Protein AF-A0A3C0C1L2-F1 (afdb_monomer_lite)

Foldseek 3Di:
DPPQADVPRCPHPVNCVVVDDPPDPPDDDDDDDDDDDDDDAQDWDWDQDPVRDIAIEGEHHPVQDQDDPVVLVVVCVVQVVVRYGYDDNSHDHPPDDDPCVVVVHDPDDPVPDDPCVVDVDDVVVVVVVVVVD

Radius of gyration: 28.8 Å; chains: 1; bounding box: 70×35×62 Å

pLDDT: mean 88.59, std 9.12, range [54.28, 97.5]

Sequence (133 aa):
VTFNDHEGSTKSYLSTRESKREAIYTDYIAPFKEIEVSYEEGTTIEVDLHDGGRVILRKSDDNYSPQSRGDSIKDIRSATEKGELLTGLLYIDESQHDFADTENMIDAPLNSIDHKTLCPGKKALKNLLDSYR

Secondary structure (DSSP, 8-state):
--SS-STT-TTSHHHHHHT---S------PPPPP------TT-EEEEE-TTS-EEEEEE--TT--TT-HHHHHHHHHHHHHTTEEEES-----TTS--HHHHTT--SS-GGG--HHHH--HHHHHHHHHHHT-

Structure (mmCIF, N/CA/C/O backbone):
data_AF-A0A3C0C1L2-F1
#
_entry.id   AF-A0A3C0C1L2-F1
#
loop_
_atom_site.group_PDB
_atom_site.id
_atom_site.type_symbol
_atom_site.label_atom_id
_atom_site.label_alt_id
_atom_site.label_comp_id
_atom_site.label_asym_id
_atom_site.label_entity_id
_atom_site.label_seq_id
_atom_site.pdbx_PDB_ins_code
_atom_site.Cartn_x
_atom_site.Cartn_y
_atom_site.Cartn_z
_atom_site.occupancy
_atom_site.B_iso_or_equiv
_atom_site.auth_seq_id
_atom_site.auth_comp_id
_atom_site.auth_asym_id
_atom_site.auth_atom_id
_atom_site.pdbx_PDB_model_num
ATOM 1 N N . VAL A 1 1 ? 48.120 0.028 11.364 1.00 54.28 1 VAL A N 1
ATOM 2 C CA . VAL A 1 1 ? 46.982 0.775 11.950 1.00 54.28 1 VAL A CA 1
ATOM 3 C C . VAL A 1 1 ? 47.553 1.850 12.868 1.00 54.28 1 VAL A C 1
ATOM 5 O O . VAL A 1 1 ? 47.514 1.701 14.071 1.00 54.28 1 VAL A O 1
ATOM 8 N N . THR A 1 2 ? 48.242 2.852 12.320 1.00 58.12 2 THR A N 1
ATOM 9 C CA . THR A 1 2 ? 49.124 3.728 13.129 1.00 58.12 2 THR A CA 1
ATOM 10 C C . THR A 1 2 ? 48.890 5.213 12.894 1.00 58.12 2 THR A C 1
ATOM 12 O O . THR A 1 2 ? 49.138 6.010 13.784 1.00 58.12 2 THR A O 1
ATOM 15 N N . PHE A 1 3 ? 48.361 5.605 11.734 1.00 65.69 3 PHE A N 1
ATOM 16 C CA . PHE A 1 3 ? 48.159 7.022 11.420 1.00 65.69 3 PHE A CA 1
ATOM 17 C C . PHE A 1 3 ? 46.914 7.646 12.060 1.00 65.69 3 PHE A C 1
ATOM 19 O O . PHE A 1 3 ? 46.821 8.863 12.111 1.00 65.69 3 PHE A O 1
ATOM 26 N N . ASN A 1 4 ? 45.956 6.839 12.523 1.00 71.31 4 ASN A N 1
ATOM 27 C CA . ASN A 1 4 ? 44.658 7.330 12.998 1.00 71.31 4 ASN A CA 1
ATOM 28 C C . ASN A 1 4 ? 44.306 6.833 14.410 1.00 71.31 4 ASN A C 1
ATOM 30 O O . ASN A 1 4 ? 43.147 6.882 14.804 1.00 71.31 4 ASN A O 1
ATOM 34 N N . ASP A 1 5 ? 45.291 6.321 15.154 1.00 77.19 5 ASP A N 1
ATOM 35 C CA . ASP A 1 5 ? 45.087 5.751 16.489 1.00 77.19 5 ASP A CA 1
ATOM 36 C C . ASP A 1 5 ? 45.658 6.688 17.563 1.00 77.19 5 ASP A C 1
ATOM 38 O O . ASP A 1 5 ? 46.775 6.512 18.043 1.00 77.19 5 ASP A O 1
ATOM 42 N N . HIS A 1 6 ? 44.912 7.751 17.871 1.00 83.06 6 HIS A N 1
ATOM 43 C CA . HIS A 1 6 ? 45.256 8.745 18.890 1.00 83.06 6 HIS A CA 1
ATOM 44 C C . HIS A 1 6 ? 44.002 9.239 19.626 1.00 83.06 6 HIS A C 1
ATOM 46 O O . HIS A 1 6 ? 42.886 9.143 19.100 1.00 83.06 6 HIS A O 1
ATOM 52 N N . GLU A 1 7 ? 44.191 9.810 20.822 1.00 69.88 7 GLU A N 1
ATOM 53 C CA . GLU A 1 7 ? 43.139 10.517 21.565 1.00 69.88 7 GLU A CA 1
ATOM 54 C C . GLU A 1 7 ? 42.550 11.619 20.671 1.00 69.88 7 GLU A C 1
ATOM 56 O O . GLU A 1 7 ? 43.255 12.521 20.218 1.00 69.88 7 GLU A O 1
ATOM 61 N N . GLY A 1 8 ? 41.270 11.487 20.319 1.00 75.19 8 GLY A N 1
ATOM 62 C CA . GLY A 1 8 ? 40.545 12.417 19.447 1.00 75.19 8 GLY A CA 1
ATOM 63 C C . GLY A 1 8 ? 40.204 11.895 18.047 1.00 75.19 8 GLY A C 1
ATOM 64 O O . GLY A 1 8 ? 39.376 12.507 17.375 1.00 75.19 8 GLY A O 1
ATOM 65 N N . SER A 1 9 ? 40.764 10.766 17.593 1.00 81.75 9 SER A N 1
ATOM 66 C CA . SER A 1 9 ? 40.323 10.164 16.326 1.00 81.75 9 SER A CA 1
ATOM 67 C C . SER A 1 9 ? 39.068 9.312 16.516 1.00 81.75 9 SER A C 1
ATOM 69 O O . SER A 1 9 ? 39.072 8.351 17.288 1.00 81.75 9 SER A O 1
ATOM 71 N N . THR A 1 10 ? 38.023 9.595 15.732 1.00 80.75 10 THR A N 1
ATOM 72 C CA . THR A 1 10 ? 36.777 8.802 15.657 1.00 80.75 10 THR A CA 1
ATOM 73 C C . THR A 1 10 ? 36.950 7.450 14.957 1.00 80.75 10 THR A C 1
ATOM 75 O O . THR A 1 10 ? 36.008 6.668 14.858 1.00 80.75 10 THR A O 1
ATOM 78 N N . LYS A 1 11 ? 38.157 7.174 14.448 1.00 80.06 11 LYS A N 1
ATOM 79 C CA . LYS A 1 11 ? 38.546 5.909 13.810 1.00 80.06 11 LYS A CA 1
ATOM 80 C C . LYS A 1 11 ? 39.668 5.191 14.571 1.00 80.06 11 LYS A C 1
ATOM 82 O O . LYS A 1 11 ? 40.217 4.219 14.056 1.00 80.06 11 LYS A O 1
ATOM 87 N N . SER A 1 12 ? 40.013 5.671 15.768 1.00 83.31 12 SER A N 1
ATOM 88 C CA . SER A 1 12 ? 40.947 4.994 16.673 1.00 83.31 12 SER A CA 1
ATOM 89 C C . SER A 1 12 ? 40.349 3.695 17.212 1.00 83.31 12 SER A C 1
ATOM 91 O O . SER A 1 12 ? 39.126 3.494 17.220 1.00 83.31 12 SER A O 1
ATOM 93 N N . TYR A 1 13 ? 41.211 2.811 17.709 1.00 80.94 13 TYR A N 1
ATOM 94 C CA . TYR A 1 13 ? 40.775 1.589 18.376 1.00 80.94 13 TYR A CA 1
ATOM 95 C C . TYR A 1 13 ? 39.965 1.907 19.641 1.00 80.94 13 TYR A C 1
ATOM 97 O O . TYR A 1 13 ? 38.911 1.312 19.871 1.00 80.94 13 TYR A O 1
ATOM 105 N N . LEU A 1 14 ? 40.417 2.898 20.421 1.00 81.94 14 LEU A N 1
ATOM 106 C CA . LEU A 1 14 ? 39.719 3.399 21.610 1.00 81.94 14 LEU A CA 1
ATOM 107 C C . LEU A 1 14 ? 38.315 3.915 21.269 1.00 81.94 14 LEU A C 1
ATOM 109 O O . LEU A 1 14 ? 37.346 3.443 21.860 1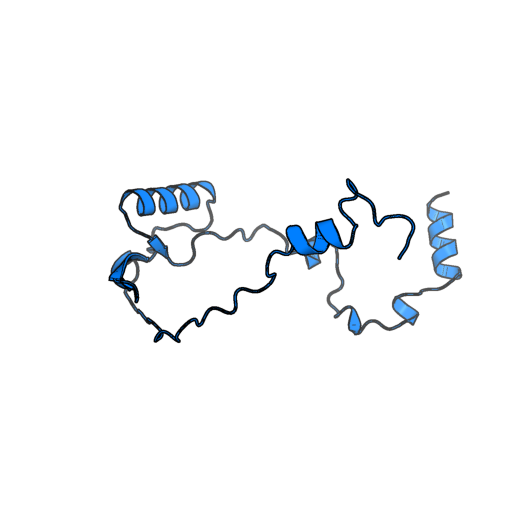.00 81.94 14 LEU A O 1
ATOM 113 N N . SER A 1 15 ? 38.187 4.780 20.257 1.00 81.25 15 SER A N 1
ATOM 114 C CA . SER A 1 15 ? 36.886 5.313 19.830 1.00 81.25 15 SER A CA 1
ATOM 115 C C . SER A 1 15 ? 35.956 4.224 19.292 1.00 81.25 15 SER A C 1
ATOM 117 O O . SER A 1 15 ? 34.776 4.213 19.638 1.00 81.25 15 SER A O 1
ATOM 119 N N . THR A 1 16 ? 36.479 3.264 18.521 1.00 80.38 16 THR A N 1
ATOM 120 C CA . THR A 1 16 ? 35.698 2.122 18.011 1.00 80.38 16 THR A CA 1
ATOM 121 C C . THR A 1 16 ? 35.188 1.236 19.148 1.00 80.38 16 THR A C 1
ATOM 123 O O . THR A 1 16 ? 34.068 0.737 19.082 1.00 80.38 16 THR A O 1
ATOM 126 N N . ARG A 1 17 ? 35.991 1.039 20.201 1.00 79.06 17 ARG A N 1
ATOM 127 C CA . ARG A 1 17 ? 35.627 0.227 21.367 1.00 79.06 17 ARG A CA 1
ATOM 128 C C . ARG A 1 17 ? 34.609 0.927 22.268 1.00 79.06 17 ARG A C 1
ATOM 130 O O . ARG A 1 17 ? 33.657 0.281 22.687 1.00 79.06 17 ARG A O 1
ATOM 137 N N . GLU A 1 18 ? 34.793 2.214 22.555 1.00 82.25 18 GLU A N 1
ATOM 138 C CA . GLU A 1 18 ? 33.863 3.004 23.382 1.00 82.25 18 GLU A CA 1
ATOM 139 C C . GLU A 1 18 ? 32.547 3.303 22.659 1.00 82.25 18 GLU A C 1
ATOM 141 O O . GLU A 1 18 ? 31.484 3.308 23.271 1.00 82.25 18 GLU A O 1
ATOM 146 N N . SER A 1 19 ? 32.601 3.487 21.338 1.00 76.25 19 SER A N 1
ATOM 147 C CA . SER A 1 19 ? 31.424 3.726 20.492 1.00 76.25 19 SER A CA 1
ATOM 148 C C . SER A 1 19 ? 30.836 2.436 19.925 1.00 76.25 19 SER A C 1
ATOM 150 O O . SER A 1 19 ? 29.974 2.498 19.044 1.00 76.25 19 SER A O 1
ATOM 152 N N . LYS A 1 20 ? 31.299 1.266 20.392 1.00 71.06 20 LYS A N 1
ATOM 153 C CA . LYS A 1 20 ? 30.791 -0.031 19.952 1.00 71.06 20 LYS A CA 1
ATOM 154 C C . LYS A 1 20 ? 29.338 -0.158 20.394 1.00 71.06 20 LYS A C 1
ATOM 156 O O . LYS A 1 20 ? 29.038 -0.567 21.510 1.00 71.06 20 LYS A O 1
ATOM 161 N N . ARG A 1 21 ? 28.429 0.182 19.489 1.00 69.81 21 ARG A N 1
ATOM 162 C CA . ARG A 1 21 ? 27.023 -0.191 19.589 1.00 69.81 21 ARG A CA 1
ATOM 163 C C . ARG A 1 21 ? 26.896 -1.574 18.984 1.00 69.81 21 ARG A C 1
ATOM 165 O O . ARG A 1 21 ? 27.366 -1.814 17.873 1.00 69.81 21 ARG A O 1
ATOM 172 N N . GLU A 1 22 ? 26.327 -2.494 19.741 1.00 69.12 22 GLU A N 1
ATOM 173 C CA . GLU A 1 22 ? 25.995 -3.813 19.230 1.00 69.12 22 GLU A CA 1
ATOM 174 C C . GLU A 1 22 ? 25.051 -3.639 18.032 1.00 69.12 22 GLU A C 1
ATOM 176 O O . GLU A 1 22 ? 23.989 -3.034 18.152 1.00 69.12 22 GLU A O 1
ATOM 181 N N . ALA A 1 23 ? 25.495 -4.062 16.843 1.00 65.88 23 ALA A N 1
ATOM 182 C CA . ALA A 1 23 ? 24.755 -3.843 15.598 1.00 65.88 23 ALA A CA 1
ATOM 183 C C . ALA A 1 23 ? 23.477 -4.693 15.526 1.00 65.88 23 ALA A C 1
ATOM 185 O O . ALA A 1 23 ? 22.578 -4.389 14.747 1.00 65.88 23 ALA A O 1
ATOM 186 N N . ILE A 1 24 ? 23.418 -5.765 16.319 1.00 64.44 24 ILE A N 1
ATOM 187 C CA . ILE A 1 24 ? 22.338 -6.744 16.318 1.00 64.44 24 ILE A CA 1
ATOM 188 C C . ILE A 1 24 ? 21.998 -7.054 17.772 1.00 64.44 24 ILE A C 1
ATOM 190 O O . ILE A 1 24 ? 22.682 -7.841 18.423 1.00 64.44 24 ILE A O 1
ATOM 194 N N . TYR A 1 25 ? 20.920 -6.456 18.271 1.00 63.50 25 TYR A N 1
ATOM 195 C CA . TYR A 1 25 ? 20.212 -7.028 19.409 1.00 63.50 25 TYR A CA 1
ATOM 196 C C . TYR A 1 25 ? 19.538 -8.302 18.905 1.00 63.50 25 TYR A C 1
ATOM 198 O O . TYR A 1 25 ? 18.604 -8.242 18.108 1.00 63.50 25 TYR A O 1
ATOM 206 N N . THR A 1 26 ? 20.063 -9.461 19.301 1.00 67.12 26 THR A N 1
ATOM 207 C CA . THR A 1 26 ? 19.410 -10.738 18.995 1.00 67.12 26 THR A CA 1
ATOM 208 C C . THR A 1 26 ? 18.278 -10.908 19.997 1.00 67.12 26 THR A C 1
ATOM 210 O O . THR A 1 26 ? 18.479 -11.467 21.071 1.00 67.12 26 THR A O 1
ATOM 213 N N . ASP A 1 27 ? 17.120 -10.337 19.680 1.00 70.81 27 ASP A N 1
ATOM 214 C CA . ASP A 1 27 ? 15.913 -10.484 20.486 1.00 70.81 27 ASP A CA 1
ATOM 215 C C . ASP A 1 27 ? 15.098 -11.689 19.997 1.00 70.81 27 ASP A C 1
ATOM 217 O O . ASP A 1 27 ? 15.067 -11.999 18.800 1.00 70.81 27 ASP A O 1
ATOM 221 N N . TYR A 1 28 ? 14.466 -12.404 20.923 1.00 78.19 28 TYR A N 1
ATOM 222 C CA . TYR A 1 28 ? 13.633 -13.555 20.592 1.00 78.19 28 TYR A CA 1
ATOM 223 C C . TYR A 1 28 ? 12.200 -13.089 20.346 1.00 78.19 28 TYR A C 1
ATOM 225 O O . TYR A 1 28 ? 11.452 -12.802 21.278 1.00 78.19 28 TYR A O 1
ATOM 233 N N . ILE A 1 29 ? 11.801 -13.058 19.077 1.00 78.50 29 ILE A N 1
ATOM 234 C CA . ILE A 1 29 ? 10.414 -12.807 18.688 1.00 78.50 29 ILE A CA 1
ATOM 235 C C . ILE A 1 29 ? 9.698 -14.158 18.644 1.00 78.50 29 ILE A C 1
ATOM 237 O O . ILE A 1 29 ? 9.932 -14.968 17.744 1.00 78.50 29 ILE A O 1
ATOM 241 N N . ALA A 1 30 ? 8.849 -14.423 19.638 1.00 84.19 30 ALA A N 1
ATOM 242 C CA . ALA A 1 30 ? 8.027 -15.627 19.655 1.00 84.19 30 ALA A CA 1
ATOM 243 C C . ALA A 1 30 ? 7.059 -15.632 18.453 1.00 84.19 30 ALA A C 1
ATOM 245 O O . ALA A 1 30 ? 6.527 -14.580 18.092 1.00 84.19 30 ALA A O 1
ATOM 246 N N . PRO A 1 31 ? 6.794 -16.794 17.831 1.00 85.62 31 PRO A N 1
ATOM 247 C CA . PRO A 1 31 ? 5.808 -16.876 16.765 1.00 85.62 31 PRO A CA 1
ATOM 248 C C . PRO A 1 31 ? 4.405 -16.628 17.330 1.00 85.62 31 PRO A C 1
ATOM 250 O O . PRO A 1 31 ? 3.985 -17.281 18.288 1.00 85.62 31 PRO A O 1
ATOM 253 N N . PHE A 1 32 ? 3.665 -15.717 16.707 1.00 88.88 32 PHE A N 1
ATOM 254 C CA . PHE A 1 32 ? 2.239 -15.536 16.958 1.00 88.88 32 PHE A CA 1
ATOM 255 C C . PHE A 1 32 ? 1.412 -16.372 15.973 1.00 88.88 32 PHE A C 1
ATOM 257 O O . PHE A 1 32 ? 1.877 -16.709 14.884 1.00 88.88 32 PHE A O 1
ATOM 264 N N . LYS A 1 33 ? 0.191 -16.748 16.368 1.00 91.19 33 LYS A N 1
ATOM 265 C CA . LYS A 1 33 ? -0.755 -17.421 15.464 1.00 91.19 33 LYS A CA 1
ATOM 266 C C . LYS A 1 33 ? -1.339 -16.396 14.500 1.00 91.19 33 LYS A C 1
ATOM 268 O O . LYS A 1 33 ? -1.666 -15.309 14.934 1.00 91.19 33 LYS A O 1
ATOM 273 N N . GLU A 1 34 ? -1.524 -16.745 13.237 1.00 93.12 34 GLU A N 1
ATOM 274 C CA . GLU A 1 34 ? -2.203 -15.857 12.292 1.00 93.12 34 GLU A CA 1
ATOM 275 C C . GLU A 1 34 ? -3.634 -15.528 12.755 1.00 93.12 34 GLU A C 1
ATOM 277 O O . GLU A 1 34 ? -4.342 -16.393 13.279 1.00 93.12 34 GLU A O 1
ATOM 282 N N . ILE A 1 35 ? -4.034 -14.266 12.579 1.00 94.12 35 ILE A N 1
ATOM 283 C CA . ILE A 1 35 ? -5.401 -13.792 12.799 1.00 94.12 35 ILE A CA 1
ATOM 284 C C . ILE A 1 35 ? -6.035 -13.620 11.421 1.00 94.12 35 ILE A C 1
ATOM 286 O O . ILE A 1 35 ? -5.658 -12.720 10.674 1.00 94.12 35 ILE A O 1
ATOM 290 N N . GLU A 1 36 ? -7.005 -14.468 11.098 1.00 94.88 36 GLU A N 1
ATOM 291 C CA . GLU A 1 36 ? -7.755 -14.407 9.845 1.00 94.88 36 GLU A CA 1
ATOM 292 C C . GLU A 1 36 ? -9.197 -13.973 10.127 1.00 94.88 36 GLU A C 1
ATOM 294 O O . GLU A 1 36 ? -9.847 -14.485 11.041 1.00 94.88 36 GLU A O 1
ATOM 299 N N . VAL A 1 37 ? -9.700 -13.015 9.347 1.00 94.75 37 VAL A N 1
ATOM 300 C CA . VAL A 1 37 ? -11.068 -12.502 9.464 1.00 94.75 37 VAL A CA 1
ATOM 301 C C . VAL A 1 37 ? -11.706 -12.370 8.088 1.00 94.75 37 VAL A C 1
ATOM 303 O O . VAL A 1 37 ? -11.074 -11.929 7.131 1.00 94.75 37 VAL A O 1
ATOM 306 N N . SER A 1 38 ? -12.985 -12.726 7.999 1.00 94.31 38 SER A N 1
ATOM 307 C CA . SER A 1 38 ? -13.813 -12.546 6.808 1.00 94.31 38 SER A CA 1
ATOM 308 C C . SER A 1 38 ? -15.140 -11.933 7.229 1.00 94.31 38 SER A C 1
ATOM 310 O O . SER A 1 38 ? -15.756 -12.382 8.195 1.00 94.31 38 SER A O 1
ATOM 312 N N . TYR A 1 39 ? -15.535 -10.863 6.549 1.00 95.12 39 TYR A N 1
ATOM 313 C CA . TYR A 1 39 ? -16.704 -10.066 6.888 1.00 95.12 39 TYR A CA 1
ATOM 314 C C . TYR A 1 39 ? -17.258 -9.364 5.647 1.00 95.12 39 TYR A C 1
ATOM 316 O O . TYR A 1 39 ? -16.566 -9.173 4.632 1.00 95.12 39 TYR A O 1
ATOM 324 N N . GLU A 1 40 ? -18.540 -9.031 5.737 1.00 94.88 40 GLU A N 1
ATOM 325 C CA . GLU A 1 40 ? -19.325 -8.506 4.629 1.00 94.88 40 GLU A CA 1
ATOM 326 C C . GLU A 1 40 ? -18.897 -7.091 4.250 1.00 94.88 40 GLU A C 1
ATOM 328 O O . GLU A 1 40 ? -18.364 -6.319 5.053 1.00 94.88 40 GLU A O 1
ATOM 333 N N . GLU A 1 41 ? -19.135 -6.750 2.994 1.00 93.44 41 GLU A N 1
ATOM 334 C CA . GLU A 1 41 ? -18.868 -5.421 2.467 1.00 93.44 41 GLU A CA 1
ATOM 335 C C . GLU A 1 41 ? -19.638 -4.323 3.227 1.00 93.44 41 GLU A C 1
ATOM 337 O O . GLU A 1 41 ? -20.759 -4.538 3.687 1.00 93.44 41 GLU A O 1
ATOM 342 N N . GLY A 1 42 ? -19.010 -3.159 3.432 1.00 92.56 42 GLY A N 1
ATOM 343 C CA . GLY A 1 42 ? -19.588 -2.045 4.194 1.00 92.56 42 GLY A CA 1
ATOM 344 C C . GLY A 1 42 ? -19.763 -2.276 5.700 1.00 92.56 42 GLY A C 1
ATOM 345 O O . GLY A 1 42 ? -20.213 -1.372 6.409 1.00 92.56 42 GLY A O 1
ATOM 346 N N . THR A 1 43 ? -19.408 -3.457 6.213 1.00 95.25 43 THR A N 1
ATOM 347 C CA . THR A 1 43 ? -19.513 -3.773 7.643 1.00 95.25 43 THR A CA 1
ATOM 348 C C . THR A 1 43 ? -18.211 -3.511 8.394 1.00 95.25 43 THR A C 1
ATOM 350 O O . THR A 1 43 ? -17.142 -3.305 7.803 1.00 95.25 43 THR A O 1
ATOM 353 N N . THR A 1 44 ? -18.314 -3.494 9.723 1.00 96.31 44 THR 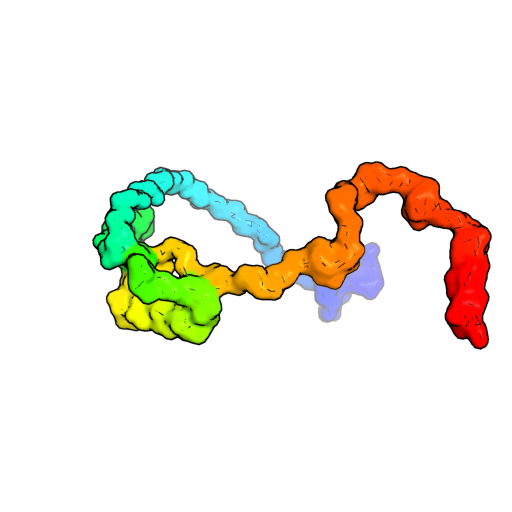A N 1
ATOM 354 C CA . THR A 1 44 ? -17.176 -3.386 10.632 1.00 96.31 44 THR A CA 1
ATOM 355 C C . THR A 1 44 ? -17.013 -4.643 11.476 1.00 96.31 44 THR A C 1
ATOM 357 O O . THR A 1 44 ? -17.991 -5.304 11.828 1.00 96.31 44 THR A O 1
ATOM 360 N N . ILE A 1 45 ? -15.767 -4.962 11.823 1.00 97.31 45 ILE A N 1
ATOM 361 C CA . ILE A 1 45 ? -15.420 -6.047 12.742 1.00 97.31 45 ILE A CA 1
ATOM 362 C C . ILE A 1 45 ? -14.354 -5.574 13.730 1.00 97.31 45 ILE A C 1
ATOM 364 O O . ILE A 1 45 ? -13.400 -4.894 13.353 1.00 97.31 45 ILE A O 1
ATOM 368 N N . GLU A 1 46 ? -14.522 -5.922 15.002 1.00 97.06 46 GLU A N 1
ATOM 369 C CA . GLU A 1 46 ? -13.502 -5.728 16.033 1.00 97.06 46 GLU A CA 1
ATOM 370 C C . GLU A 1 46 ? -12.588 -6.958 16.067 1.00 97.06 46 GLU A C 1
ATOM 372 O O . GLU A 1 46 ? -13.064 -8.094 16.083 1.00 97.06 46 GLU A O 1
ATOM 377 N N . VAL A 1 47 ? -11.276 -6.728 16.043 1.00 96.56 47 VAL A N 1
ATOM 378 C CA . VAL A 1 47 ? -10.249 -7.771 16.013 1.00 96.56 47 VAL A CA 1
ATOM 379 C C . VAL A 1 47 ? -9.301 -7.574 17.189 1.00 96.56 47 VAL A C 1
ATOM 381 O O . VAL A 1 47 ? -8.653 -6.531 17.309 1.00 96.56 47 VAL A O 1
ATOM 384 N N . ASP A 1 48 ? -9.213 -8.593 18.041 1.00 95.69 48 ASP A N 1
ATOM 385 C CA . ASP A 1 48 ? -8.266 -8.646 19.153 1.00 95.69 48 ASP A CA 1
ATOM 386 C C . ASP A 1 48 ? -6.863 -9.005 18.644 1.00 95.69 48 ASP A C 1
ATOM 388 O O . ASP A 1 48 ? -6.668 -10.015 17.966 1.00 95.69 48 ASP A O 1
ATOM 392 N N . LEU A 1 49 ? -5.873 -8.189 18.996 1.00 93.75 49 LEU A N 1
ATOM 393 C CA . LEU A 1 49 ? -4.463 -8.409 18.691 1.00 93.75 49 LEU A CA 1
ATOM 394 C C . LEU A 1 49 ? -3.790 -9.262 19.774 1.00 93.75 49 LEU A C 1
ATOM 396 O O . LEU A 1 49 ? -4.245 -9.359 20.915 1.00 93.75 49 LEU A O 1
ATOM 400 N N . HIS A 1 50 ? -2.650 -9.864 19.434 1.00 90.94 50 HIS A N 1
ATOM 401 C CA . HIS A 1 50 ? -1.918 -10.754 20.345 1.00 90.94 50 HIS A CA 1
ATOM 402 C C . HIS A 1 50 ? -1.416 -10.088 21.630 1.00 90.94 50 HIS A C 1
ATOM 404 O O . HIS A 1 50 ? -1.222 -10.771 22.633 1.00 90.94 50 HIS A O 1
ATOM 410 N N . ASP A 1 51 ? -1.186 -8.779 21.598 1.00 88.19 51 ASP A N 1
ATOM 411 C CA . ASP A 1 51 ? -0.705 -7.971 22.719 1.00 88.19 51 ASP A CA 1
ATOM 412 C C . ASP A 1 51 ? -1.845 -7.403 23.586 1.00 88.19 51 ASP A C 1
ATOM 414 O O . ASP A 1 51 ? -1.594 -6.641 24.520 1.00 88.19 51 ASP A O 1
ATOM 418 N N . GLY A 1 52 ? -3.096 -7.782 23.300 1.00 87.56 52 GLY A N 1
ATOM 419 C CA . GLY A 1 52 ? -4.290 -7.263 23.968 1.00 87.56 52 GLY A CA 1
ATOM 420 C C . GLY A 1 52 ? -4.783 -5.927 23.407 1.00 87.56 52 GLY A C 1
ATOM 421 O O . GLY A 1 52 ? -5.757 -5.374 23.924 1.00 87.56 52 GLY A O 1
ATOM 422 N N . GLY A 1 53 ? -4.137 -5.402 22.359 1.00 92.81 53 GLY A N 1
ATOM 423 C CA . GLY A 1 53 ? -4.679 -4.315 21.554 1.00 92.81 53 GLY A CA 1
ATOM 424 C C . GLY A 1 53 ? -5.934 -4.749 20.799 1.00 92.81 53 GLY A C 1
ATOM 425 O O . GLY A 1 53 ? -6.195 -5.936 20.620 1.00 92.81 53 GLY A O 1
ATOM 426 N N . ARG A 1 54 ? -6.728 -3.779 20.347 1.00 95.12 54 ARG A N 1
ATOM 427 C CA . ARG A 1 54 ? -7.929 -4.029 19.541 1.00 95.12 54 ARG A CA 1
ATOM 428 C C . ARG A 1 54 ? -7.965 -3.066 18.376 1.00 95.12 54 ARG A C 1
ATOM 430 O O . ARG A 1 54 ? -7.628 -1.893 18.539 1.00 95.12 54 ARG A O 1
ATOM 437 N N . VAL A 1 55 ? -8.371 -3.563 17.216 1.00 95.69 55 VAL A N 1
ATOM 438 C CA . VAL A 1 55 ? -8.564 -2.755 16.012 1.00 95.69 55 VAL A CA 1
ATOM 439 C C . VAL A 1 55 ? -9.962 -2.971 15.467 1.00 95.69 55 VAL A C 1
ATOM 441 O O . VAL A 1 55 ? -10.471 -4.088 15.475 1.00 95.69 55 VAL A O 1
ATOM 444 N N . ILE A 1 56 ? -10.586 -1.901 14.986 1.00 97.50 56 ILE A N 1
ATOM 445 C CA . ILE A 1 56 ? -11.871 -1.982 14.296 1.00 97.50 56 ILE A CA 1
ATOM 446 C C . ILE A 1 56 ? -11.577 -1.862 12.811 1.00 97.50 56 ILE A C 1
ATOM 448 O O . ILE A 1 56 ? -11.094 -0.827 12.361 1.00 97.50 56 ILE A O 1
ATOM 452 N N . LEU A 1 57 ? -11.838 -2.917 12.052 1.00 97.38 57 LEU A N 1
ATOM 453 C CA . LEU A 1 57 ? -11.693 -2.907 10.604 1.00 97.38 57 LEU A CA 1
ATOM 454 C C . LEU A 1 57 ? -13.037 -2.560 9.974 1.00 97.38 57 LEU A C 1
ATOM 456 O O . LEU A 1 57 ? -14.060 -3.117 10.361 1.00 97.38 57 LEU A O 1
ATOM 460 N N . ARG A 1 58 ? -13.031 -1.658 8.997 1.00 96.06 58 ARG A N 1
ATOM 461 C CA . ARG A 1 58 ? -14.183 -1.280 8.181 1.00 96.06 58 ARG A CA 1
ATOM 462 C C . ARG A 1 58 ? -13.906 -1.648 6.738 1.00 96.06 58 ARG A C 1
ATOM 464 O O . ARG A 1 58 ? -12.917 -1.181 6.178 1.00 96.06 58 ARG A O 1
ATOM 471 N N . LYS A 1 59 ? -14.774 -2.433 6.112 1.00 96.25 59 LYS A N 1
ATOM 472 C CA . LYS A 1 59 ? -14.662 -2.722 4.679 1.00 96.25 59 LYS A CA 1
ATOM 473 C C . LYS A 1 59 ? -15.284 -1.583 3.881 1.00 96.25 59 LYS A C 1
ATOM 475 O O . LYS A 1 59 ? -16.322 -1.058 4.286 1.00 96.25 59 LYS A O 1
ATOM 480 N N . SER A 1 60 ? -14.642 -1.187 2.783 1.00 93.69 60 SER A N 1
ATOM 481 C CA . SER A 1 60 ? -15.248 -0.302 1.780 1.00 93.69 60 SER A CA 1
ATOM 482 C C . SER A 1 60 ? -16.611 -0.848 1.340 1.00 93.69 60 SER A C 1
ATOM 484 O O . SER A 1 60 ? -16.846 -2.048 1.462 1.00 93.69 60 SER A O 1
ATOM 486 N N . ASP A 1 61 ? -17.499 0.028 0.876 1.00 90.19 61 ASP A N 1
ATOM 487 C CA . ASP A 1 61 ? -18.820 -0.331 0.350 1.00 90.19 61 ASP A CA 1
ATOM 488 C C . ASP A 1 61 ? -18.976 0.072 -1.120 1.00 90.19 61 ASP A C 1
ATOM 490 O O . ASP A 1 61 ? -18.140 0.806 -1.646 1.00 90.19 61 ASP A O 1
ATOM 494 N N . ASP A 1 62 ? -20.066 -0.358 -1.760 1.00 87.81 62 ASP A N 1
ATOM 495 C CA . ASP A 1 62 ? -20.382 -0.068 -3.167 1.00 87.81 62 ASP A CA 1
ATOM 496 C C . ASP A 1 62 ? -20.411 1.435 -3.514 1.00 87.81 62 ASP A C 1
ATOM 498 O O . ASP A 1 62 ? -20.302 1.808 -4.684 1.00 87.81 62 ASP A O 1
ATOM 502 N N . ASN A 1 63 ? -20.583 2.326 -2.530 1.00 87.88 63 ASN A N 1
ATOM 503 C CA . ASN A 1 63 ? -20.578 3.774 -2.760 1.00 87.88 63 ASN A CA 1
ATOM 504 C C . ASN A 1 63 ? -19.171 4.379 -2.676 1.00 87.88 63 ASN A C 1
ATOM 506 O O . ASN A 1 63 ? -18.994 5.564 -2.973 1.00 87.88 63 ASN A O 1
ATOM 510 N N . TYR A 1 64 ? -18.175 3.600 -2.257 1.00 89.56 64 TYR A N 1
ATOM 511 C CA . TYR A 1 64 ? -16.790 4.030 -2.189 1.00 89.56 64 TYR A CA 1
ATOM 512 C C . TYR A 1 64 ? -16.180 4.081 -3.594 1.00 89.56 64 TYR A C 1
ATOM 514 O O . TYR A 1 64 ? -16.106 3.075 -4.297 1.00 89.56 64 TYR A O 1
ATOM 522 N N . SER A 1 65 ? -15.697 5.257 -4.001 1.00 90.12 65 SER A N 1
ATOM 523 C CA . SER A 1 65 ? -15.010 5.424 -5.284 1.00 90.12 65 SER A CA 1
ATOM 524 C C . SER A 1 65 ? -13.489 5.442 -5.095 1.00 90.12 65 SER A C 1
ATOM 526 O O . SER A 1 65 ? -12.957 6.423 -4.567 1.00 90.12 65 SER A O 1
ATOM 528 N N . PRO A 1 66 ? -12.751 4.426 -5.582 1.00 93.56 66 PRO A N 1
ATOM 529 C CA . PRO A 1 66 ? -11.297 4.368 -5.448 1.00 93.56 66 PRO A CA 1
ATOM 530 C C . PRO A 1 66 ? -10.557 5.252 -6.467 1.00 93.56 66 PRO A C 1
ATOM 532 O O . PRO A 1 66 ? -9.333 5.281 -6.473 1.00 93.56 66 PRO A O 1
ATOM 535 N N . GLN A 1 67 ? -11.256 5.972 -7.349 1.00 94.31 67 GLN A N 1
ATOM 536 C CA . GLN A 1 67 ? -10.618 6.763 -8.414 1.00 94.31 67 GLN A CA 1
ATOM 537 C C . GLN A 1 67 ? -10.235 8.185 -7.976 1.00 94.31 67 GLN A C 1
ATOM 539 O O . GLN A 1 67 ? -9.460 8.868 -8.644 1.00 94.31 67 GLN A O 1
ATOM 544 N N . SER A 1 68 ? -10.763 8.662 -6.846 1.00 92.75 68 SER A N 1
ATOM 545 C CA . SER A 1 68 ? -10.481 10.004 -6.333 1.00 92.75 68 SER A CA 1
ATOM 546 C C . SER A 1 68 ? -9.472 9.943 -5.195 1.00 92.75 68 SER A C 1
ATOM 548 O O . SER A 1 68 ? -9.782 9.519 -4.080 1.00 92.75 68 SER A O 1
ATOM 550 N N . ARG A 1 69 ? -8.251 10.431 -5.447 1.00 93.56 69 ARG A N 1
ATOM 551 C CA . ARG A 1 69 ? -7.193 10.503 -4.425 1.00 93.56 69 ARG A CA 1
ATOM 552 C C . ARG A 1 69 ? -7.628 11.337 -3.219 1.00 93.56 69 ARG A C 1
ATOM 554 O O . ARG A 1 69 ? -7.315 10.997 -2.080 1.00 93.56 69 ARG A O 1
ATOM 561 N N . GLY A 1 70 ? -8.325 12.443 -3.480 1.00 94.81 70 GLY A N 1
ATOM 562 C CA . GLY A 1 70 ? -8.801 13.358 -2.444 1.00 94.81 70 GLY A CA 1
ATOM 563 C C . GLY A 1 70 ? -9.832 12.702 -1.533 1.00 94.81 70 GLY A C 1
ATOM 564 O O . GLY A 1 70 ? -9.686 12.770 -0.312 1.00 94.81 70 GLY A O 1
ATOM 565 N N . ASP A 1 71 ? -10.822 12.028 -2.122 1.00 93.69 71 ASP A N 1
ATOM 566 C CA . ASP A 1 71 ? -11.864 11.336 -1.359 1.00 93.69 71 ASP A CA 1
ATOM 567 C C . ASP A 1 71 ? -11.285 10.145 -0.596 1.00 93.69 71 ASP A C 1
ATOM 569 O O . ASP A 1 71 ? -11.545 10.011 0.594 1.00 93.69 71 ASP A O 1
ATOM 573 N N . SER A 1 72 ? -10.365 9.392 -1.205 1.00 94.88 72 SER A N 1
ATOM 574 C CA . SER A 1 72 ? -9.678 8.278 -0.535 1.00 94.88 72 SER A CA 1
ATOM 575 C C . SER A 1 72 ? -8.970 8.728 0.748 1.00 94.88 72 SER A C 1
ATOM 577 O O . SER A 1 72 ? -9.153 8.152 1.819 1.00 94.88 72 SER A O 1
ATOM 579 N N . ILE A 1 73 ? -8.187 9.813 0.679 1.00 95.81 73 ILE A N 1
ATOM 580 C CA . ILE A 1 73 ? -7.495 10.366 1.855 1.00 95.81 73 ILE A CA 1
ATOM 581 C C . ILE A 1 73 ? -8.504 10.863 2.895 1.00 95.81 73 ILE A C 1
ATOM 583 O O . ILE A 1 73 ? -8.309 10.662 4.096 1.00 95.81 73 ILE A O 1
ATOM 587 N N . LYS A 1 74 ? -9.571 11.533 2.455 1.00 95.44 74 LYS A N 1
ATOM 588 C CA . LYS A 1 74 ? -10.628 12.034 3.336 1.00 95.44 74 LYS A CA 1
ATOM 589 C C . LYS A 1 74 ? -11.341 10.892 4.063 1.00 95.44 74 LYS A C 1
ATOM 591 O O . LYS A 1 74 ? -11.579 11.014 5.264 1.00 95.44 74 LYS A O 1
ATOM 596 N N . ASP A 1 75 ? -11.645 9.799 3.381 1.00 94.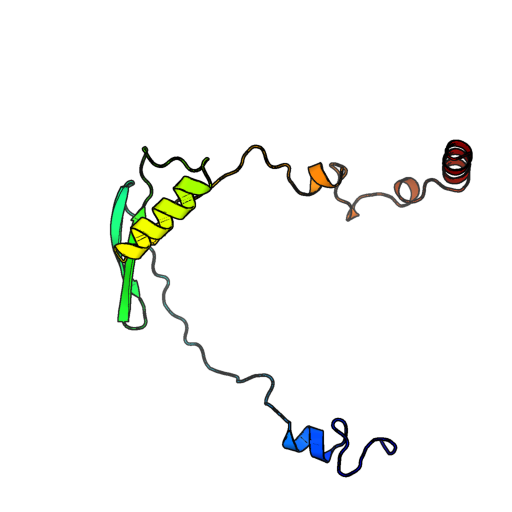69 75 ASP A N 1
ATOM 597 C CA . ASP A 1 75 ? -12.382 8.668 3.938 1.00 94.69 75 ASP A CA 1
ATOM 598 C C . ASP A 1 75 ? -11.513 7.850 4.894 1.00 94.69 75 ASP A C 1
ATOM 600 O O . ASP A 1 75 ? -11.959 7.529 5.996 1.00 94.69 75 ASP A O 1
ATOM 604 N N . ILE A 1 76 ? -10.234 7.633 4.558 1.00 95.38 76 ILE A N 1
ATOM 605 C CA . ILE A 1 76 ? -9.245 7.043 5.475 1.00 95.38 76 ILE A CA 1
ATOM 606 C C . ILE A 1 76 ? -9.153 7.868 6.762 1.00 95.38 76 ILE A C 1
ATOM 608 O O . ILE A 1 76 ? -9.188 7.319 7.867 1.00 95.38 76 ILE A O 1
ATOM 612 N N . ARG A 1 77 ? -9.068 9.199 6.641 1.00 96.38 77 ARG A N 1
ATOM 613 C CA . ARG A 1 77 ? -9.033 10.092 7.807 1.00 96.38 77 ARG A CA 1
ATOM 614 C C . ARG A 1 77 ? -10.332 10.037 8.602 1.00 96.38 77 ARG A C 1
ATOM 616 O O . ARG A 1 77 ? -10.278 9.946 9.821 1.00 96.38 77 ARG A O 1
ATOM 623 N N . SER A 1 78 ? -11.475 10.031 7.923 1.00 95.12 78 SER A N 1
ATOM 624 C CA . SER A 1 78 ? -12.793 9.965 8.562 1.00 95.12 78 SER A CA 1
ATOM 625 C C . SER A 1 78 ? -13.007 8.651 9.318 1.00 95.12 78 SER A C 1
ATOM 627 O O . SER A 1 78 ? -13.638 8.654 10.372 1.00 95.12 78 SER A O 1
ATOM 629 N N . ALA A 1 79 ? -12.493 7.531 8.803 1.00 95.25 79 ALA A N 1
ATOM 630 C CA . ALA A 1 79 ? -12.471 6.253 9.513 1.00 95.25 79 ALA A CA 1
ATOM 631 C C . ALA A 1 79 ? -11.534 6.322 10.729 1.00 95.25 79 ALA A C 1
ATOM 633 O O . ALA A 1 79 ? -11.942 6.003 11.844 1.00 95.25 79 ALA A O 1
ATOM 634 N N . THR A 1 80 ? -10.325 6.858 10.544 1.00 95.38 80 THR A N 1
ATOM 635 C CA . THR A 1 80 ? -9.335 7.010 11.623 1.00 95.38 80 THR A CA 1
ATOM 636 C C . THR A 1 80 ? -9.874 7.861 12.779 1.00 95.38 80 THR A C 1
ATOM 638 O O . THR A 1 80 ? -9.697 7.508 13.942 1.00 95.38 80 THR A O 1
ATOM 641 N N . GLU A 1 81 ? -10.585 8.953 12.484 1.00 97.00 81 GLU A N 1
ATOM 642 C CA . GLU A 1 81 ? -11.238 9.813 13.485 1.00 97.00 81 GLU A CA 1
ATOM 643 C C . GLU A 1 81 ? -12.327 9.080 14.288 1.00 97.00 81 GLU A C 1
ATOM 645 O O . GLU A 1 81 ? -12.605 9.452 15.427 1.00 97.00 81 GLU A O 1
ATOM 650 N N . LYS A 1 82 ? -12.910 8.012 13.731 1.00 96.25 82 LYS A N 1
ATOM 651 C CA . LYS A 1 82 ? -13.865 7.122 14.411 1.00 96.25 82 LYS A CA 1
ATOM 652 C C . LYS A 1 82 ? -13.188 5.957 15.141 1.00 96.25 82 LYS A C 1
ATOM 654 O O . LYS A 1 82 ? -13.881 5.165 15.771 1.00 96.25 82 LYS A O 1
ATOM 659 N N . GLY A 1 83 ? -11.860 5.842 15.071 1.00 96.25 83 GLY A N 1
ATOM 660 C CA . GLY A 1 83 ? -11.118 4.687 15.584 1.00 96.2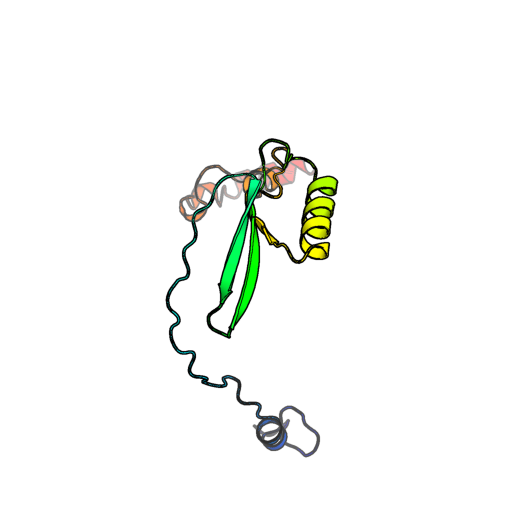5 83 GLY A CA 1
ATOM 661 C C . GLY A 1 83 ? -11.226 3.441 14.698 1.00 96.25 83 GLY A C 1
ATOM 662 O O . GLY A 1 83 ? -10.943 2.339 15.161 1.00 96.25 83 GLY A O 1
ATOM 663 N N . GLU A 1 84 ? -11.638 3.608 13.441 1.00 96.81 84 GLU A N 1
ATOM 664 C CA . GLU A 1 84 ? -11.797 2.544 12.449 1.00 96.81 84 GLU A CA 1
ATOM 665 C C . GLU A 1 84 ? -10.638 2.569 11.438 1.00 96.81 84 GLU A C 1
ATOM 667 O O . GLU A 1 84 ? -10.151 3.627 11.035 1.00 96.81 84 GLU A O 1
ATOM 672 N N . LEU A 1 85 ? -10.227 1.395 10.967 1.00 96.31 85 LEU A N 1
ATOM 673 C CA . LEU A 1 85 ? -9.293 1.213 9.861 1.00 96.31 85 LEU A CA 1
ATOM 674 C C . LEU A 1 85 ? -10.074 0.842 8.605 1.00 96.31 85 LEU A C 1
ATOM 676 O O . LEU A 1 85 ? -10.679 -0.226 8.540 1.00 96.31 85 LEU A O 1
ATOM 680 N N . LEU A 1 86 ? -10.048 1.718 7.602 1.00 96.56 86 LEU A N 1
ATOM 681 C CA . LEU A 1 86 ? -10.652 1.438 6.303 1.00 96.56 86 LEU A CA 1
ATOM 682 C C . LEU A 1 86 ? -9.827 0.383 5.549 1.00 96.56 86 LEU A C 1
ATOM 684 O O . LEU A 1 86 ? -8.606 0.487 5.450 1.00 96.56 86 LEU A O 1
ATOM 688 N N . THR A 1 87 ? -10.502 -0.622 5.002 1.00 95.38 87 THR A N 1
ATOM 689 C CA . THR A 1 87 ? -9.916 -1.772 4.305 1.00 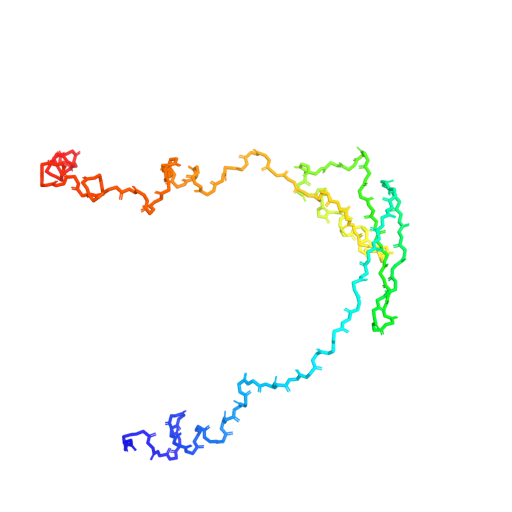95.38 87 THR A CA 1
ATOM 690 C C . THR A 1 87 ? -10.622 -2.016 2.971 1.00 95.38 87 THR A C 1
ATOM 692 O O . THR A 1 87 ? -11.777 -1.631 2.793 1.00 95.38 87 THR A O 1
ATOM 695 N N . GLY A 1 88 ? -9.929 -2.674 2.039 1.00 93.12 88 GLY A N 1
ATOM 696 C CA . GLY A 1 88 ? -10.392 -2.896 0.667 1.00 93.12 88 GLY A CA 1
ATOM 697 C C . GLY A 1 88 ? -9.512 -2.174 -0.353 1.00 93.12 88 GLY A C 1
ATOM 698 O O . GLY A 1 88 ? -8.359 -1.841 -0.068 1.00 93.12 88 GLY A O 1
ATOM 699 N N . LEU A 1 89 ? -10.047 -1.935 -1.551 1.00 93.69 89 LEU A N 1
ATOM 700 C CA . LEU A 1 89 ? -9.376 -1.123 -2.564 1.00 93.69 89 LEU A CA 1
ATOM 701 C C . LEU A 1 89 ? -9.545 0.356 -2.209 1.00 93.69 89 LEU A C 1
ATOM 703 O O . LEU A 1 89 ? -10.606 0.929 -2.426 1.00 93.69 89 LEU A O 1
ATOM 707 N N . LEU A 1 90 ? -8.498 0.969 -1.656 1.00 95.06 90 LEU A N 1
ATOM 708 C CA . LEU A 1 90 ? -8.574 2.357 -1.198 1.00 95.06 90 LEU A CA 1
ATOM 709 C C . LEU A 1 90 ? -8.392 3.360 -2.336 1.00 95.06 90 LEU A C 1
ATOM 711 O O . LEU A 1 90 ? -9.107 4.350 -2.381 1.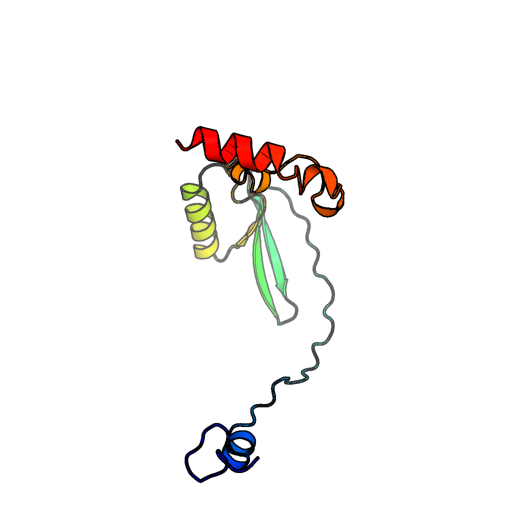00 95.06 90 LEU A O 1
ATOM 715 N N . TYR A 1 91 ? -7.447 3.132 -3.244 1.00 96.06 91 TYR A N 1
ATOM 716 C CA . TYR A 1 91 ? -7.206 4.038 -4.364 1.00 96.06 91 TYR A CA 1
ATOM 717 C C . TYR A 1 91 ? -6.587 3.299 -5.547 1.00 96.06 91 TYR A C 1
ATOM 719 O O . TYR A 1 91 ? -5.710 2.455 -5.354 1.00 96.06 91 TYR A O 1
ATOM 727 N N . ILE A 1 92 ? -7.005 3.659 -6.758 1.00 94.75 92 ILE A N 1
ATOM 728 C CA . ILE A 1 92 ? -6.388 3.236 -8.012 1.00 94.75 92 ILE A CA 1
ATOM 729 C C . ILE A 1 92 ? -6.400 4.385 -9.023 1.00 94.75 92 ILE A C 1
ATOM 731 O O . ILE A 1 92 ? -7.393 5.096 -9.170 1.00 94.75 92 ILE A O 1
ATOM 735 N N . ASP A 1 93 ? -5.282 4.554 -9.726 1.00 93.81 93 ASP A N 1
ATOM 736 C CA . ASP A 1 93 ? -5.145 5.484 -10.844 1.00 93.81 93 ASP A CA 1
ATOM 737 C C . ASP A 1 93 ? -4.856 4.697 -12.121 1.00 93.81 93 ASP A C 1
ATOM 739 O O . ASP A 1 93 ? -3.714 4.339 -12.398 1.00 93.81 93 ASP A O 1
ATOM 743 N N . GLU A 1 94 ? -5.901 4.404 -12.891 1.00 90.56 94 GLU A N 1
ATOM 744 C CA . GLU A 1 94 ? -5.777 3.647 -14.144 1.00 90.56 94 GLU A CA 1
ATOM 745 C C . GLU A 1 94 ? -5.144 4.467 -15.280 1.00 90.56 94 GLU A C 1
ATOM 747 O O . GLU A 1 94 ? -4.797 3.916 -16.320 1.00 90.56 94 GLU A O 1
ATOM 752 N N . SER A 1 95 ? -4.990 5.785 -15.105 1.00 91.00 95 SER A N 1
ATOM 753 C CA . SER A 1 95 ? -4.365 6.653 -16.111 1.00 91.00 95 SER A CA 1
ATOM 754 C C . SER A 1 95 ? -2.838 6.683 -16.013 1.00 91.00 95 SER A C 1
ATOM 756 O O . SER A 1 95 ? -2.153 7.138 -16.936 1.00 91.00 95 SER A O 1
ATOM 758 N N . GLN A 1 96 ? -2.295 6.221 -14.885 1.00 89.88 96 GLN A N 1
ATOM 759 C CA . GLN A 1 96 ? -0.868 6.231 -14.636 1.00 89.88 96 GLN A CA 1
ATOM 760 C C . GLN A 1 96 ? -0.200 5.080 -15.391 1.00 89.88 96 GLN A C 1
ATOM 762 O O . GLN A 1 96 ? -0.485 3.910 -15.151 1.00 89.88 96 GLN A O 1
ATOM 767 N N . HIS A 1 97 ? 0.721 5.435 -16.285 1.00 91.00 97 HIS A N 1
ATOM 768 C CA . HIS A 1 97 ? 1.544 4.462 -16.994 1.00 91.00 97 HIS A CA 1
ATOM 769 C C . HIS A 1 97 ? 2.467 3.755 -16.003 1.00 91.00 97 HIS A C 1
ATOM 771 O O . HIS A 1 97 ? 2.926 4.360 -15.023 1.00 91.00 97 HIS A O 1
ATOM 777 N N . ASP A 1 98 ? 2.749 2.482 -16.261 1.00 90.31 98 ASP A N 1
ATOM 778 C CA . ASP A 1 98 ? 3.707 1.757 -15.445 1.00 90.31 98 ASP A CA 1
ATOM 779 C C . ASP A 1 98 ? 5.150 2.218 -15.737 1.00 90.31 98 ASP A C 1
ATOM 781 O O . ASP A 1 98 ? 5.422 3.098 -16.565 1.00 90.31 98 ASP A O 1
ATOM 785 N N . PHE A 1 99 ? 6.104 1.665 -14.989 1.00 91.12 99 PHE A N 1
ATOM 786 C CA . PHE A 1 99 ? 7.508 2.032 -15.144 1.00 91.12 99 PHE A CA 1
ATOM 787 C C . PHE A 1 99 ? 8.080 1.618 -16.508 1.00 91.12 99 PHE A C 1
ATOM 789 O O . PHE A 1 99 ? 8.909 2.338 -17.061 1.00 91.12 99 PHE A O 1
ATOM 796 N N . ALA A 1 100 ? 7.645 0.479 -17.050 1.00 91.56 100 ALA A N 1
ATOM 797 C CA . ALA A 1 100 ? 8.133 -0.018 -18.328 1.00 91.56 100 ALA A CA 1
ATOM 798 C C . ALA A 1 100 ? 7.658 0.887 -19.471 1.00 91.56 100 ALA A C 1
ATOM 800 O O . ALA A 1 100 ? 8.477 1.304 -20.291 1.00 91.56 100 ALA A O 1
ATOM 801 N N . ASP A 1 101 ? 6.383 1.273 -19.459 1.00 90.94 101 ASP A N 1
ATOM 802 C CA . ASP A 1 101 ? 5.803 2.229 -20.401 1.00 90.94 101 ASP A CA 1
ATOM 803 C C . ASP A 1 101 ? 6.503 3.593 -20.318 1.00 90.94 101 ASP A C 1
ATOM 805 O O . ASP A 1 101 ? 6.889 4.175 -21.333 1.00 90.94 101 ASP A O 1
ATOM 809 N N . THR A 1 102 ? 6.719 4.094 -19.096 1.00 93.00 102 THR A N 1
ATOM 810 C CA . THR A 1 102 ? 7.350 5.405 -18.863 1.00 93.00 102 THR A CA 1
ATOM 811 C C . THR A 1 102 ? 8.780 5.457 -19.409 1.00 93.00 102 THR A C 1
ATOM 813 O O . THR A 1 102 ? 9.172 6.436 -20.047 1.00 93.00 102 THR A O 1
ATOM 816 N N . GLU A 1 103 ? 9.557 4.393 -19.203 1.00 93.25 103 GLU A N 1
ATOM 817 C CA . GLU A 1 103 ? 10.943 4.291 -19.674 1.00 93.25 103 GLU A CA 1
ATOM 818 C C . GLU A 1 103 ? 11.056 3.794 -21.125 1.00 93.25 103 GLU A C 1
ATOM 820 O O . GLU A 1 103 ? 12.166 3.595 -21.622 1.00 93.25 103 GLU A O 1
ATOM 825 N N . ASN A 1 104 ? 9.928 3.612 -21.826 1.00 90.75 104 ASN A N 1
ATOM 826 C CA . ASN A 1 104 ? 9.868 3.012 -23.163 1.00 90.75 104 ASN A CA 1
ATOM 827 C C . ASN A 1 104 ? 10.673 1.701 -23.231 1.00 90.75 104 ASN A C 1
ATOM 829 O O . ASN A 1 104 ? 11.446 1.463 -24.168 1.00 90.75 104 ASN A O 1
ATOM 833 N N . MET A 1 105 ? 10.543 0.875 -22.191 1.00 91.19 105 MET A N 1
ATOM 834 C CA . MET A 1 105 ? 11.168 -0.437 -22.149 1.00 91.19 105 MET A CA 1
ATOM 835 C C . MET A 1 105 ? 10.603 -1.331 -23.249 1.00 91.19 105 MET A C 1
ATOM 837 O O . MET A 1 105 ? 9.484 -1.170 -23.724 1.00 91.19 105 MET A O 1
ATOM 841 N N . ILE A 1 106 ? 11.414 -2.299 -23.661 1.00 90.31 106 ILE A N 1
ATOM 842 C CA . ILE A 1 106 ? 10.968 -3.337 -24.585 1.00 90.31 106 ILE A CA 1
ATOM 843 C C . ILE A 1 106 ? 10.130 -4.386 -23.838 1.00 90.31 106 ILE A C 1
ATOM 845 O O . ILE A 1 106 ? 10.385 -4.656 -22.665 1.00 90.31 106 ILE A O 1
ATOM 849 N N . ASP A 1 107 ? 9.226 -5.062 -24.548 1.00 89.75 107 ASP A N 1
ATOM 850 C CA . ASP A 1 107 ? 8.402 -6.146 -23.982 1.00 89.75 107 ASP A CA 1
ATOM 851 C C . ASP A 1 107 ? 9.227 -7.362 -23.520 1.00 89.75 107 ASP A C 1
ATOM 853 O O . ASP A 1 107 ? 8.792 -8.169 -22.696 1.00 89.75 107 ASP A O 1
ATOM 857 N N . ALA A 1 108 ? 10.422 -7.542 -24.091 1.00 89.94 108 ALA A N 1
ATOM 858 C CA . ALA A 1 108 ? 11.269 -8.690 -23.803 1.00 89.94 108 ALA A CA 1
ATOM 859 C C . ALA A 1 108 ? 12.057 -8.511 -22.488 1.00 89.94 108 ALA A C 1
ATOM 861 O O . ALA A 1 108 ? 12.593 -7.432 -22.225 1.00 89.94 108 ALA A O 1
ATOM 862 N N . PRO A 1 109 ? 12.252 -9.582 -21.694 1.00 90.88 109 PRO A N 1
ATOM 863 C CA . PRO A 1 109 ? 13.082 -9.523 -20.495 1.00 90.88 109 PRO A CA 1
ATOM 864 C C . PRO A 1 109 ? 14.510 -9.062 -20.808 1.00 90.88 109 PRO A C 1
ATOM 866 O O . PRO A 1 109 ? 15.180 -9.644 -21.664 1.00 90.88 109 PRO A O 1
ATOM 869 N N . LEU A 1 110 ? 15.021 -8.070 -20.070 1.00 89.12 110 LEU A N 1
ATOM 870 C CA . LEU A 1 110 ? 16.346 -7.483 -20.330 1.00 89.12 110 LEU A CA 1
ATOM 871 C C . LEU A 1 110 ? 17.496 -8.504 -20.284 1.00 89.12 110 LEU A C 1
ATOM 873 O O . LEU A 1 110 ? 18.476 -8.377 -21.012 1.00 89.12 110 LEU A O 1
ATOM 877 N N . ASN A 1 111 ? 17.372 -9.544 -19.456 1.00 92.94 111 ASN A N 1
ATOM 878 C CA . ASN A 1 111 ? 18.359 -10.622 -19.342 1.00 92.94 111 ASN A CA 1
ATOM 879 C C . ASN A 1 111 ? 18.351 -11.606 -20.527 1.00 92.94 111 ASN A C 1
ATOM 881 O O . ASN A 1 111 ? 19.256 -12.429 -20.635 1.00 92.94 111 ASN A O 1
ATOM 885 N N . SER A 1 112 ? 17.333 -11.544 -21.387 1.00 93.56 112 SER A N 1
ATOM 886 C CA . SER A 1 112 ? 17.188 -12.397 -22.569 1.00 93.56 112 SER A CA 1
ATOM 887 C C . SER A 1 112 ? 17.683 -11.731 -23.856 1.00 93.56 112 SER A C 1
ATOM 889 O O . SER A 1 112 ? 17.747 -12.383 -24.898 1.00 93.56 112 SER A O 1
ATOM 891 N N . ILE A 1 113 ? 18.058 -10.449 -23.791 1.00 92.00 113 ILE A N 1
ATOM 892 C CA . ILE A 1 113 ? 18.534 -9.696 -24.951 1.00 92.00 113 ILE A CA 1
ATOM 893 C C . ILE A 1 113 ? 19.934 -10.180 -25.334 1.00 92.00 113 ILE A C 1
ATOM 895 O O . ILE A 1 113 ? 20.850 -10.228 -24.509 1.00 92.00 113 ILE A O 1
ATOM 899 N N . ASP A 1 114 ? 20.121 -10.514 -26.609 1.00 92.12 114 ASP A N 1
ATOM 900 C CA . ASP A 1 114 ? 21.417 -10.946 -27.109 1.00 92.12 114 ASP A CA 1
ATOM 901 C C . ASP A 1 114 ? 22.426 -9.783 -27.216 1.00 92.12 114 ASP A C 1
ATOM 903 O O . ASP A 1 114 ? 22.096 -8.604 -27.375 1.00 92.12 114 ASP A O 1
ATOM 907 N N . HIS A 1 115 ? 23.716 -10.117 -27.160 1.00 89.44 115 HIS A N 1
ATOM 908 C CA . HIS A 1 115 ? 24.783 -9.115 -27.224 1.00 89.44 115 HIS A CA 1
ATOM 909 C C . HIS A 1 115 ? 24.770 -8.312 -28.539 1.00 89.44 115 HIS A C 1
ATOM 911 O O . HIS A 1 115 ? 25.188 -7.156 -28.569 1.00 89.44 115 HIS A O 1
ATOM 917 N N . LYS A 1 116 ? 24.321 -8.913 -29.648 1.00 88.31 116 LYS A N 1
ATOM 918 C CA . LYS A 1 116 ? 24.290 -8.239 -30.955 1.00 88.31 116 LYS A CA 1
ATOM 919 C C . LYS A 1 116 ? 23.264 -7.107 -30.985 1.00 88.31 116 LYS A C 1
ATOM 921 O O . LYS A 1 116 ? 23.543 -6.081 -31.598 1.00 88.31 116 LYS A O 1
ATOM 926 N N . THR A 1 117 ? 22.132 -7.276 -30.306 1.00 87.12 117 THR A N 1
ATOM 927 C CA . THR A 1 117 ? 21.103 -6.239 -30.165 1.00 87.12 117 THR A CA 1
ATOM 928 C C . THR A 1 117 ? 21.561 -5.133 -29.218 1.00 87.12 117 THR A C 1
ATOM 930 O O . THR A 1 117 ? 21.442 -3.958 -29.556 1.00 87.12 117 THR A O 1
ATOM 933 N N . LEU A 1 118 ? 22.169 -5.487 -28.077 1.00 86.62 118 LEU A N 1
ATOM 934 C CA . LEU A 1 118 ? 22.705 -4.508 -27.117 1.00 86.62 118 LEU A CA 1
ATOM 935 C C . LEU A 1 118 ? 23.865 -3.677 -27.689 1.00 86.62 118 LEU A C 1
ATOM 937 O O . LEU A 1 118 ? 24.083 -2.540 -27.277 1.00 86.62 118 LEU A O 1
ATOM 941 N N . CYS A 1 119 ? 24.628 -4.242 -28.627 1.00 90.44 119 CYS A N 1
ATOM 942 C CA . CYS A 1 119 ? 25.822 -3.618 -29.184 1.00 90.44 119 CYS A CA 1
ATOM 943 C C . CYS A 1 119 ? 25.773 -3.608 -30.728 1.00 90.44 119 CYS A C 1
ATOM 945 O O . CYS A 1 119 ? 26.448 -4.414 -31.377 1.00 90.44 119 CYS A O 1
ATOM 947 N N . PRO A 1 120 ? 25.027 -2.667 -31.349 1.00 86.69 120 PRO A N 1
ATOM 948 C CA . PRO A 1 120 ? 24.787 -2.628 -32.801 1.00 86.69 120 PRO A CA 1
ATOM 949 C C . PRO A 1 120 ? 26.024 -2.229 -33.638 1.00 86.69 120 PRO A C 1
ATOM 951 O O . PRO A 1 120 ? 25.992 -2.210 -34.872 1.00 86.69 120 PRO A O 1
ATOM 954 N N . GLY A 1 121 ? 27.149 -1.935 -32.981 1.00 92.19 121 GLY A N 1
ATOM 955 C CA . GLY A 1 121 ? 28.463 -1.782 -33.600 1.00 92.19 121 GLY A CA 1
ATOM 956 C C . GLY A 1 121 ? 28.746 -0.413 -34.231 1.00 92.19 121 GLY A C 1
ATOM 957 O O . GLY A 1 121 ? 27.942 0.520 -34.213 1.00 92.19 121 GLY A O 1
ATOM 958 N N . LYS A 1 122 ? 29.947 -0.291 -34.818 1.00 92.75 122 LYS A N 1
ATOM 959 C CA . LYS A 1 122 ? 30.515 0.988 -35.296 1.00 92.75 122 LYS A CA 1
ATOM 960 C C . LYS A 1 122 ? 29.666 1.686 -36.365 1.00 92.75 122 LYS A C 1
ATOM 962 O O . LYS A 1 122 ? 29.665 2.911 -36.431 1.00 92.75 122 LYS A O 1
ATOM 967 N N . LYS A 1 123 ? 28.962 0.921 -37.206 1.00 92.56 123 LYS A N 1
ATOM 968 C CA . LYS A 1 123 ? 28.119 1.468 -38.282 1.00 92.56 123 LYS A CA 1
ATOM 969 C C . LYS A 1 123 ? 26.900 2.206 -37.720 1.00 92.56 123 LYS A C 1
ATOM 971 O O . LYS A 1 123 ? 26.639 3.325 -38.142 1.00 92.56 123 LYS A O 1
ATOM 976 N N . ALA A 1 124 ? 26.199 1.604 -36.757 1.00 92.31 124 ALA A N 1
ATOM 977 C CA . ALA A 1 124 ? 25.043 2.222 -36.110 1.00 92.31 124 ALA A CA 1
ATOM 978 C C . ALA A 1 124 ? 25.444 3.484 -35.332 1.00 92.31 124 ALA A C 1
ATOM 980 O O . ALA A 1 124 ? 24.803 4.520 -35.476 1.00 92.31 124 ALA A O 1
ATOM 981 N N . LEU A 1 125 ? 26.568 3.427 -34.604 1.00 91.38 125 LEU A N 1
ATOM 982 C CA . LEU A 1 125 ? 27.115 4.590 -33.902 1.00 91.38 125 LEU A CA 1
ATOM 983 C C . LEU A 1 125 ? 27.435 5.747 -34.859 1.00 91.38 125 LEU A C 1
ATOM 985 O O . LEU A 1 125 ? 27.104 6.892 -34.568 1.00 91.38 125 LEU A O 1
ATOM 989 N N . LYS A 1 126 ? 28.055 5.457 -36.011 1.00 94.69 126 LYS A N 1
ATOM 990 C CA . LYS A 1 126 ? 28.359 6.486 -37.013 1.00 94.69 126 LYS A CA 1
ATOM 991 C C . LYS A 1 126 ? 27.085 7.162 -37.533 1.00 94.69 126 LYS A C 1
ATOM 993 O O . LYS A 1 126 ? 27.032 8.384 -37.548 1.00 94.69 126 LYS A O 1
ATOM 998 N N . ASN A 1 127 ? 26.066 6.381 -37.895 1.00 94.75 127 ASN A N 1
ATOM 999 C CA . ASN A 1 127 ? 24.789 6.919 -38.373 1.00 94.75 127 ASN A CA 1
ATOM 1000 C C . ASN A 1 127 ? 24.112 7.824 -37.328 1.00 94.75 127 ASN A C 1
ATOM 1002 O O . ASN A 1 127 ? 23.577 8.869 -37.682 1.00 94.75 127 ASN A O 1
ATOM 1006 N N . LEU A 1 128 ? 24.161 7.439 -36.047 1.00 91.75 128 LEU A N 1
ATOM 1007 C CA . LEU A 1 128 ? 23.623 8.243 -34.951 1.00 91.75 128 LEU A CA 1
ATOM 1008 C C . LEU A 1 128 ? 24.382 9.570 -34.805 1.00 91.75 128 LEU A C 1
ATOM 1010 O O . LEU A 1 128 ? 23.757 10.622 -34.753 1.00 91.75 128 LEU A O 1
ATOM 1014 N N . LEU A 1 129 ? 25.718 9.549 -34.817 1.00 93.94 129 LEU A N 1
ATOM 1015 C CA . LEU A 1 129 ? 26.534 10.769 -34.738 1.00 93.94 129 LEU A CA 1
ATOM 1016 C C . LEU A 1 129 ? 26.305 11.715 -35.924 1.00 93.94 129 LEU A C 1
ATOM 1018 O O . LEU A 1 129 ? 26.294 12.928 -35.737 1.00 93.94 129 LEU A O 1
ATOM 1022 N N . ASP A 1 130 ? 26.106 11.171 -37.124 1.00 95.38 130 ASP A N 1
ATOM 1023 C CA . ASP A 1 130 ? 25.818 11.973 -38.314 1.00 95.38 130 ASP A CA 1
ATOM 1024 C C . ASP A 1 130 ? 24.422 12.634 -38.250 1.00 95.38 130 ASP A C 1
ATOM 1026 O O . ASP A 1 130 ? 24.247 13.687 -38.848 1.00 95.38 130 ASP A O 1
ATOM 1030 N N . SER A 1 131 ? 23.455 12.097 -37.486 1.00 92.56 131 SER A N 1
ATOM 1031 C CA . SER A 1 131 ? 22.141 12.744 -37.273 1.00 92.56 131 SER A CA 1
ATOM 1032 C C . SER A 1 131 ? 22.150 13.940 -36.309 1.00 92.56 131 SER A C 1
ATOM 1034 O O . SER A 1 131 ? 21.189 14.703 -36.280 1.00 92.56 131 SER A O 1
ATOM 1036 N N . TYR A 1 132 ? 23.225 14.115 -35.532 1.00 90.38 132 TYR A N 1
ATOM 1037 C CA . TYR A 1 132 ? 23.416 15.260 -34.629 1.00 90.38 132 TYR A CA 1
ATOM 1038 C C . TYR A 1 132 ? 24.263 16.385 -35.250 1.00 90.38 132 TYR A C 1
ATOM 1040 O O . TYR A 1 132 ? 24.618 17.339 -34.555 1.00 90.38 132 TYR A O 1
ATOM 1048 N N . ARG A 1 133 ? 24.634 16.254 -36.527 1.00 75.00 133 ARG A N 1
ATOM 1049 C CA . ARG A 1 133 ? 25.367 17.259 -37.305 1.00 75.00 133 ARG A CA 1
ATOM 1050 C C . ARG A 1 133 ? 24.427 18.032 -38.211 1.00 75.00 133 ARG A C 1
ATOM 1052 O O . ARG A 1 133 ? 24.685 19.244 -38.366 1.00 75.00 133 ARG A O 1
#